Protein AF-A0A8C2IVW6-F1 (afdb_monomer)

Solvent-accessible surface area (backbone atoms only — not comparable to full-atom values): 6687 Å² total; per-residue (Å²): 120,58,74,88,75,46,55,73,70,59,42,52,56,47,52,53,38,37,53,50,36,32,72,77,66,16,79,66,33,33,44,36,88,62,46,75,43,77,78,55,99,50,34,35,40,37,33,27,14,48,32,68,35,45,52,85,55,72,89,66,64,75,86,77,39,56,78,48,96,51,72,70,46,36,39,22,43,32,40,76,90,40,79,47,86,55,40,51,60,87,49,50,68,60,52,52,48,53,51,49,54,57,62,49,68,78,70,75,84,73,83,82,87,125

Secondary structure (DSSP, 8-state):
--GGGS-HHHHHHHHHHHHHHHHHHTTSEEEEEEEEEE-SSSEEEEEEEEEEEETTSTT--TTSS---SPPP-EEEEEETTEEPPPEETT-HHHHHHHHHHHHHTTS-------

Radius of gyration: 15.49 Å; Cα contacts (8 Å, |Δi|>4): 177; chains: 1; bounding box: 60×21×29 Å

Mean predicted aligned error: 7.83 Å

Structure (mmCIF, N/CA/C/O backbone):
data_AF-A0A8C2IVW6-F1
#
_entry.id   AF-A0A8C2IVW6-F1
#
loop_
_atom_site.group_PDB
_atom_site.id
_atom_site.type_symbol
_atom_site.label_atom_id
_atom_site.label_alt_id
_atom_site.label_comp_id
_atom_site.label_asym_id
_atom_site.label_entity_id
_atom_site.label_seq_id
_atom_site.pdbx_PDB_ins_code
_atom_site.Cartn_x
_atom_site.Cartn_y
_atom_site.Cartn_z
_atom_site.occupancy
_atom_site.B_iso_or_equiv
_atom_site.auth_seq_id
_atom_site.auth_comp_id
_atom_site.auth_asym_id
_atom_site.auth_atom_id
_atom_site.pdbx_PDB_model_num
ATOM 1 N N . MET A 1 1 ? -4.107 12.872 -8.965 1.00 73.75 1 MET A N 1
ATOM 2 C CA . MET A 1 1 ? -4.164 11.881 -10.047 1.00 73.75 1 MET A CA 1
ATOM 3 C C . MET A 1 1 ? -5.169 10.843 -9.637 1.00 73.75 1 MET A C 1
ATOM 5 O O . MET A 1 1 ? -4.974 10.181 -8.618 1.00 73.75 1 MET A O 1
ATOM 9 N N . GLU A 1 2 ? -6.272 10.776 -10.359 1.00 82.06 2 GLU A N 1
ATOM 10 C CA . GLU A 1 2 ? -7.255 9.729 -10.146 1.00 82.06 2 GLU A CA 1
ATOM 11 C C . GLU A 1 2 ? -6.705 8.408 -10.681 1.00 82.06 2 GLU A C 1
ATOM 13 O O . GLU A 1 2 ? -5.955 8.371 -11.648 1.00 82.06 2 GLU A O 1
ATOM 18 N N . TYR A 1 3 ? -7.083 7.290 -10.075 1.00 83.19 3 TYR A N 1
ATOM 19 C CA . TYR A 1 3 ? -6.638 5.972 -10.541 1.00 83.19 3 TYR A CA 1
ATOM 20 C C . TYR A 1 3 ? -6.975 5.695 -12.011 1.00 83.19 3 TYR A C 1
ATOM 22 O O . TYR A 1 3 ? -6.233 4.995 -12.686 1.00 83.19 3 TYR A O 1
ATOM 30 N N . MET A 1 4 ? -8.103 6.214 -12.514 1.00 84.69 4 MET A N 1
ATOM 31 C CA . MET A 1 4 ? -8.506 5.993 -13.911 1.00 84.69 4 MET A CA 1
ATOM 32 C C . MET A 1 4 ? -7.548 6.686 -14.890 1.00 84.69 4 MET A C 1
ATOM 34 O O . MET A 1 4 ? -7.474 6.295 -16.049 1.00 84.69 4 MET A O 1
ATOM 38 N N . GLU A 1 5 ? -6.794 7.677 -14.410 1.00 88.19 5 GLU A N 1
ATOM 39 C CA . GLU A 1 5 ? -5.767 8.396 -15.165 1.00 88.19 5 GLU A CA 1
ATOM 40 C C . GLU A 1 5 ? -4.402 7.691 -15.115 1.00 88.19 5 GLU A C 1
ATOM 42 O O . GLU A 1 5 ? -3.492 8.066 -15.853 1.00 88.19 5 GLU A O 1
ATOM 47 N N . LEU A 1 6 ? -4.236 6.676 -14.257 1.00 87.81 6 LEU A N 1
ATOM 48 C CA . LEU A 1 6 ? -3.005 5.892 -14.194 1.00 87.81 6 LEU A CA 1
ATOM 49 C C . LEU A 1 6 ? -2.836 5.066 -15.471 1.00 87.81 6 LEU A C 1
ATOM 51 O O . LEU A 1 6 ? -3.809 4.572 -16.048 1.00 87.81 6 LEU A O 1
ATOM 55 N N . ASN A 1 7 ? -1.587 4.873 -15.889 1.00 92.62 7 ASN A N 1
ATOM 56 C CA . ASN A 1 7 ? -1.248 3.896 -16.921 1.00 92.62 7 ASN A CA 1
ATOM 57 C C . ASN A 1 7 ? -1.417 2.457 -16.383 1.00 92.62 7 ASN A C 1
ATOM 59 O O . ASN A 1 7 ? -1.527 2.239 -15.176 1.00 92.62 7 ASN A O 1
ATOM 63 N N . ASP A 1 8 ? -1.454 1.467 -17.277 1.00 93.06 8 ASP A N 1
ATOM 64 C CA . ASP A 1 8 ? -1.692 0.072 -16.879 1.00 93.06 8 ASP A CA 1
ATOM 65 C C . ASP A 1 8 ? -0.636 -0.488 -15.899 1.00 93.06 8 ASP A C 1
ATOM 67 O O . ASP A 1 8 ? -1.034 -1.178 -14.958 1.00 93.06 8 ASP A O 1
ATOM 71 N N . PRO A 1 9 ? 0.678 -0.205 -16.048 1.00 92.12 9 PRO A N 1
ATOM 72 C CA . PRO A 1 9 ? 1.675 -0.590 -15.046 1.00 92.12 9 PRO A CA 1
ATOM 73 C C . PRO A 1 9 ? 1.396 -0.040 -13.641 1.00 92.12 9 PRO A C 1
ATOM 75 O O . PRO A 1 9 ? 1.388 -0.804 -12.678 1.00 92.12 9 PRO A O 1
ATOM 78 N N . ASP A 1 10 ? 1.117 1.258 -13.518 1.00 92.44 10 ASP A N 1
ATOM 79 C CA . ASP A 1 10 ? 0.863 1.896 -12.226 1.00 92.44 10 ASP A CA 1
ATOM 80 C C . ASP A 1 10 ? -0.440 1.378 -11.600 1.00 92.44 10 ASP A C 1
ATOM 82 O O . ASP A 1 10 ? -0.500 1.174 -10.386 1.00 92.44 10 ASP A O 1
ATOM 86 N N . ARG A 1 11 ? -1.473 1.096 -12.412 1.00 93.12 11 ARG A N 1
ATOM 87 C CA . ARG A 1 11 ? -2.718 0.481 -11.917 1.00 93.12 11 ARG A CA 1
ATOM 88 C C . ARG A 1 11 ? -2.474 -0.883 -11.288 1.00 93.12 11 ARG A C 1
ATOM 90 O O . ARG A 1 11 ? -2.994 -1.120 -10.206 1.00 93.12 11 ARG A O 1
ATOM 97 N N . LYS A 1 12 ? -1.644 -1.737 -11.899 1.00 93.38 12 LYS A N 1
ATOM 98 C CA . LYS A 1 12 ? -1.297 -3.049 -11.323 1.00 93.38 12 LYS A CA 1
ATOM 99 C C . LYS A 1 12 ? -0.641 -2.915 -9.951 1.00 93.38 12 LYS A C 1
ATOM 101 O O . LYS A 1 12 ? -1.040 -3.601 -9.018 1.00 93.38 12 LYS A O 1
ATOM 106 N N . ILE A 1 13 ? 0.301 -1.980 -9.810 1.00 94.81 13 ILE A N 1
ATOM 107 C CA . ILE A 1 13 ? 0.962 -1.704 -8.525 1.00 94.81 13 ILE A CA 1
ATOM 108 C C . ILE A 1 13 ? -0.058 -1.238 -7.477 1.00 94.81 13 ILE A C 1
ATOM 110 O O . ILE A 1 13 ? 0.006 -1.637 -6.314 1.00 94.81 13 ILE A O 1
ATOM 114 N N . VAL A 1 14 ? -1.008 -0.388 -7.874 1.00 93.62 14 VAL A N 1
ATOM 115 C CA . VAL A 1 14 ? -2.075 0.064 -6.975 1.00 93.62 14 VAL A CA 1
ATOM 116 C C . VAL A 1 14 ? -3.017 -1.077 -6.591 1.00 93.62 14 VAL A C 1
ATOM 118 O O . VAL A 1 14 ? -3.379 -1.169 -5.421 1.00 93.62 14 VAL A O 1
ATOM 121 N N . ASP A 1 15 ? -3.398 -1.943 -7.528 1.00 92.56 15 ASP A N 1
ATOM 122 C CA . ASP A 1 15 ? -4.282 -3.080 -7.256 1.00 92.56 15 ASP A CA 1
ATOM 123 C C . ASP A 1 15 ? -3.639 -4.055 -6.258 1.00 92.56 15 ASP A C 1
ATOM 125 O O . ASP A 1 15 ? -4.282 -4.438 -5.280 1.00 92.56 15 ASP A O 1
ATOM 129 N N . GLU A 1 16 ? -2.348 -4.363 -6.426 1.00 94.31 16 GLU A N 1
ATOM 130 C CA . GLU A 1 16 ? -1.571 -5.151 -5.459 1.00 94.31 16 GLU A CA 1
ATOM 131 C C . GLU A 1 16 ? -1.525 -4.481 -4.079 1.00 94.31 16 GLU A C 1
ATOM 133 O O . GLU A 1 16 ? -1.688 -5.141 -3.051 1.00 94.31 16 GLU A O 1
ATOM 138 N N . ALA A 1 17 ? -1.341 -3.157 -4.032 1.00 94.56 17 ALA A N 1
ATOM 139 C CA . ALA A 1 17 ? -1.314 -2.419 -2.771 1.00 94.56 17 ALA A CA 1
ATOM 140 C C . ALA A 1 17 ? -2.675 -2.467 -2.067 1.00 94.56 17 ALA A C 1
ATOM 142 O O . ALA A 1 17 ? -2.733 -2.625 -0.849 1.00 94.56 17 ALA A O 1
ATOM 143 N N . ILE A 1 18 ? -3.771 -2.339 -2.819 1.00 91.75 18 ILE A N 1
ATOM 144 C CA . ILE A 1 18 ? -5.135 -2.446 -2.295 1.00 91.75 18 ILE A CA 1
ATOM 145 C C . ILE A 1 18 ? -5.376 -3.850 -1.735 1.00 91.75 18 ILE A C 1
ATOM 147 O O . ILE A 1 18 ? -5.932 -3.965 -0.642 1.00 91.75 18 ILE A O 1
ATOM 151 N N . GLU A 1 19 ? -4.969 -4.905 -2.441 1.00 91.19 19 GLU A N 1
ATOM 152 C CA . GLU A 1 19 ? -5.136 -6.286 -1.978 1.00 91.19 19 GLU A CA 1
ATOM 153 C C . GLU A 1 19 ? -4.353 -6.554 -0.685 1.00 91.19 19 GLU A C 1
ATOM 155 O O . GLU A 1 19 ? -4.933 -7.003 0.311 1.00 91.19 19 GLU A O 1
ATOM 160 N N . GLU A 1 20 ? -3.066 -6.208 -0.662 1.00 93.44 20 GLU A N 1
ATOM 161 C CA . GLU A 1 20 ? -2.203 -6.376 0.510 1.00 93.44 20 GLU A CA 1
ATOM 162 C C . GLU A 1 20 ? -2.702 -5.522 1.687 1.00 93.44 20 GLU A C 1
ATOM 164 O O . GLU A 1 20 ? -2.897 -6.006 2.805 1.00 93.44 20 GLU A O 1
ATOM 169 N N . GLY A 1 21 ? -3.003 -4.246 1.434 1.00 92.12 21 GLY A N 1
ATOM 170 C CA . GLY A 1 21 ? -3.506 -3.317 2.438 1.00 92.12 21 GLY A CA 1
ATOM 171 C C . GLY A 1 21 ? -4.815 -3.790 3.065 1.00 92.12 21 GLY A C 1
ATOM 172 O O . GLY A 1 21 ? -4.962 -3.737 4.286 1.00 92.12 21 GLY A O 1
ATOM 173 N N . ASN A 1 22 ? -5.756 -4.291 2.262 1.00 89.62 22 ASN A N 1
ATOM 174 C CA . ASN A 1 22 ? -7.012 -4.840 2.773 1.00 89.62 22 ASN A CA 1
ATOM 175 C C . ASN A 1 22 ? -6.823 -6.147 3.541 1.00 89.62 22 ASN A C 1
ATOM 177 O O . ASN A 1 22 ? -7.500 -6.361 4.548 1.00 89.62 22 ASN A O 1
ATOM 181 N N . THR A 1 23 ? -5.883 -6.989 3.115 1.00 88.62 23 THR A N 1
ATOM 182 C CA . THR A 1 23 ? -5.548 -8.235 3.813 1.00 88.62 23 THR A CA 1
ATOM 183 C C . THR A 1 23 ? -5.001 -7.954 5.213 1.00 88.62 23 THR A C 1
ATOM 185 O O . THR A 1 23 ? -5.436 -8.578 6.183 1.00 88.62 23 THR A O 1
ATOM 188 N N . VAL A 1 24 ? -4.097 -6.979 5.341 1.00 89.00 24 VAL A N 1
ATOM 189 C CA . VAL A 1 24 ? -3.427 -6.674 6.614 1.00 89.00 24 VAL A CA 1
ATOM 190 C C . VAL A 1 24 ? -4.259 -5.733 7.498 1.00 89.00 24 VAL A C 1
ATOM 192 O O . VAL A 1 24 ? -4.426 -5.985 8.693 1.00 89.00 24 VAL A O 1
ATOM 195 N N . HIS A 1 25 ? -4.815 -4.660 6.926 1.00 89.00 25 HIS A N 1
ATOM 196 C CA . HIS A 1 25 ? -5.418 -3.537 7.666 1.00 89.00 25 HIS A CA 1
ATOM 197 C C . HIS A 1 25 ? -6.911 -3.308 7.381 1.00 89.00 25 HIS A C 1
ATOM 199 O O . HIS A 1 25 ? -7.549 -2.533 8.096 1.00 89.00 25 HIS A O 1
ATOM 205 N N . GLY A 1 26 ? -7.513 -4.003 6.410 1.00 78.06 26 GLY A N 1
ATOM 206 C CA . GLY A 1 26 ? -8.922 -3.850 5.999 1.00 78.06 26 GLY A CA 1
ATOM 207 C C . GLY A 1 26 ? -9.958 -4.432 6.972 1.00 78.06 26 GLY A C 1
ATOM 2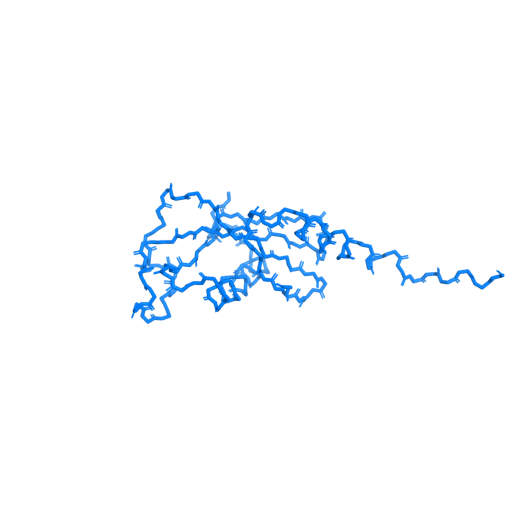08 O O . GLY A 1 26 ? -11.051 -4.834 6.581 1.00 78.06 26 GLY A O 1
ATOM 209 N N . GLN A 1 27 ? -9.631 -4.541 8.263 1.00 73.12 27 GLN A N 1
ATOM 210 C CA . GLN A 1 27 ? -10.435 -5.291 9.235 1.00 73.12 27 GLN A CA 1
ATOM 211 C C . GLN A 1 27 ? -11.779 -4.629 9.572 1.00 73.12 27 GLN A C 1
ATOM 213 O O . GLN A 1 27 ? -12.726 -5.330 9.926 1.00 73.12 27 GLN A O 1
ATOM 218 N N . ARG A 1 28 ? -11.856 -3.295 9.495 1.00 77.06 28 ARG A N 1
ATOM 219 C CA . ARG A 1 28 ? -13.074 -2.522 9.800 1.00 77.06 28 ARG A CA 1
ATOM 220 C C . ARG A 1 28 ? -13.729 -1.975 8.538 1.00 77.06 28 ARG A C 1
ATOM 222 O O . ARG A 1 28 ? -14.920 -2.171 8.342 1.00 77.06 28 ARG A O 1
ATOM 229 N N . LYS A 1 29 ? -12.933 -1.336 7.686 1.00 83.06 29 LYS A N 1
ATOM 230 C CA . LYS A 1 29 ? -13.348 -0.774 6.401 1.00 83.06 29 LYS A CA 1
ATOM 231 C C . LYS A 1 29 ? -12.382 -1.224 5.321 1.00 83.06 29 LYS A C 1
ATOM 233 O O . LYS A 1 29 ? -11.190 -1.359 5.604 1.00 83.06 29 LYS A O 1
ATOM 238 N N . HIS A 1 30 ? -12.885 -1.389 4.102 1.00 86.75 30 HIS A N 1
ATOM 239 C CA . HIS A 1 30 ? -12.028 -1.590 2.939 1.00 86.75 30 HIS A CA 1
ATOM 240 C C . HIS A 1 30 ? -11.207 -0.330 2.663 1.00 86.75 30 HIS A C 1
ATOM 242 O O . HIS A 1 30 ? -11.713 0.789 2.777 1.00 86.75 30 HIS A O 1
ATOM 248 N N . LEU A 1 31 ? -9.951 -0.514 2.287 1.00 88.75 31 LEU A N 1
ATOM 249 C CA . LEU A 1 31 ? -9.020 0.508 1.842 1.00 88.75 31 LEU A CA 1
ATOM 250 C C . LEU A 1 31 ? -9.072 0.642 0.319 1.00 88.75 31 LEU A C 1
ATOM 252 O O . LEU A 1 31 ? -9.175 -0.354 -0.394 1.00 88.75 31 LEU A O 1
ATOM 256 N N . ASP A 1 32 ? -8.956 1.873 -0.165 1.00 89.88 32 ASP A N 1
ATOM 257 C CA . ASP A 1 32 ? -8.907 2.215 -1.586 1.00 89.88 32 ASP A CA 1
ATOM 258 C C . ASP A 1 32 ? -7.792 3.240 -1.850 1.00 89.88 32 ASP A C 1
ATOM 260 O O . ASP A 1 32 ? -7.257 3.884 -0.939 1.00 89.88 32 ASP A O 1
ATOM 264 N N . TYR A 1 33 ? -7.446 3.392 -3.121 1.00 90.56 33 TYR A N 1
ATOM 265 C CA . TYR A 1 33 ? -6.436 4.295 -3.635 1.00 90.56 33 TYR A CA 1
ATOM 266 C C . TYR A 1 33 ? -6.694 5.752 -3.230 1.00 90.56 33 TYR A C 1
ATOM 268 O O . TYR A 1 33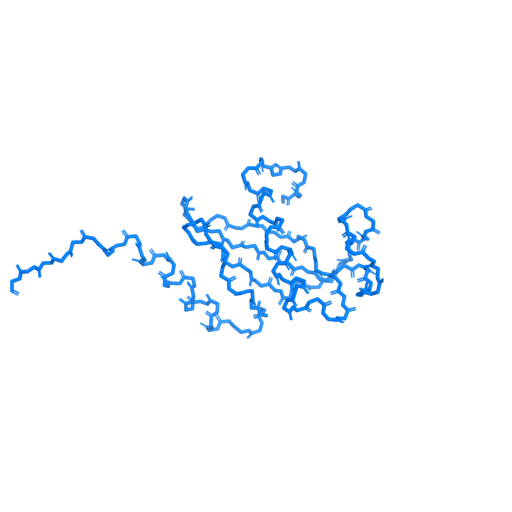 ? -7.760 6.331 -3.476 1.00 90.56 33 TYR A O 1
ATOM 276 N N . TYR A 1 34 ? -5.664 6.368 -2.654 1.00 91.62 34 TYR A N 1
ATOM 277 C CA . TYR A 1 34 ? -5.590 7.809 -2.450 1.00 91.62 34 TYR A CA 1
ATOM 278 C C . TYR A 1 34 ? -4.579 8.452 -3.398 1.00 91.62 34 TYR A C 1
ATOM 280 O O . TYR A 1 34 ? -4.912 9.420 -4.079 1.00 91.62 34 TYR A O 1
ATOM 288 N N . ASN A 1 35 ? -3.346 7.938 -3.425 1.00 93.88 35 ASN A N 1
ATOM 289 C CA . ASN A 1 35 ? -2.293 8.466 -4.287 1.00 93.88 35 ASN A CA 1
ATOM 290 C C . ASN A 1 35 ? -1.183 7.437 -4.524 1.00 93.88 35 ASN A C 1
ATOM 292 O O . ASN A 1 35 ? -0.979 6.554 -3.695 1.00 93.88 35 ASN A O 1
ATOM 296 N N . ILE A 1 36 ? -0.421 7.599 -5.602 1.00 95.06 36 ILE A N 1
ATOM 297 C CA . ILE A 1 36 ? 0.826 6.868 -5.849 1.00 95.06 36 ILE A CA 1
ATOM 298 C C . ILE A 1 36 ? 1.964 7.865 -6.057 1.00 95.06 36 ILE A C 1
ATOM 300 O O . ILE A 1 36 ? 1.814 8.886 -6.726 1.00 95.06 36 ILE A O 1
ATOM 304 N N . PHE A 1 37 ? 3.117 7.571 -5.4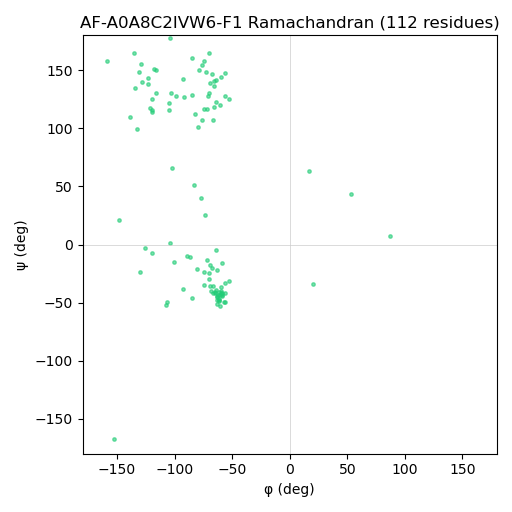70 1.00 94.38 37 PHE A N 1
ATOM 305 C CA . PHE A 1 37 ? 4.338 8.340 -5.638 1.00 94.38 37 PHE A CA 1
ATOM 306 C C . PHE A 1 37 ? 5.421 7.457 -6.244 1.00 94.38 37 PHE A C 1
ATOM 308 O O . PHE A 1 37 ? 5.905 6.527 -5.597 1.00 94.38 37 PHE A O 1
ATOM 315 N N . LYS A 1 38 ? 5.858 7.787 -7.458 1.00 92.19 38 LYS A N 1
ATOM 316 C CA . LYS A 1 38 ? 7.070 7.208 -8.036 1.00 92.19 38 LYS A CA 1
ATOM 317 C C . LYS A 1 38 ? 8.289 7.842 -7.357 1.00 92.19 38 LYS A C 1
ATOM 319 O O . LYS A 1 38 ? 8.467 9.058 -7.422 1.00 92.19 38 LYS A O 1
ATOM 324 N N . ARG A 1 39 ? 9.096 7.044 -6.654 1.00 88.69 39 ARG A N 1
ATOM 325 C CA . ARG A 1 39 ? 10.317 7.512 -5.966 1.00 88.69 39 ARG A CA 1
ATOM 326 C C . ARG A 1 39 ? 11.548 7.368 -6.860 1.00 88.69 39 ARG A C 1
ATOM 328 O O . ARG A 1 39 ? 12.394 8.254 -6.867 1.00 88.69 39 ARG A O 1
ATOM 335 N N . ASN A 1 40 ? 11.616 6.285 -7.629 1.00 87.38 40 ASN A N 1
ATOM 336 C CA . ASN A 1 40 ? 12.535 6.073 -8.750 1.00 87.38 40 ASN A CA 1
ATOM 337 C C . ASN A 1 40 ? 11.878 5.093 -9.749 1.00 87.38 40 ASN A C 1
ATOM 339 O O . ASN A 1 40 ? 10.681 4.834 -9.642 1.00 87.38 40 ASN A O 1
ATOM 343 N N . ASP A 1 41 ? 12.620 4.548 -10.717 1.00 84.75 41 ASP A N 1
ATOM 344 C CA . ASP A 1 41 ? 12.047 3.650 -11.735 1.00 84.75 41 ASP A CA 1
ATOM 345 C C . ASP A 1 41 ? 11.468 2.337 -11.201 1.00 84.75 41 ASP A C 1
ATOM 347 O O . ASP A 1 41 ? 10.586 1.774 -11.842 1.00 84.75 41 ASP A O 1
ATOM 351 N N . ASN A 1 42 ? 11.892 1.888 -10.019 1.00 87.44 42 ASN A N 1
ATOM 352 C CA . ASN A 1 42 ? 11.517 0.580 -9.483 1.00 87.44 42 ASN A CA 1
ATOM 353 C C . ASN A 1 42 ? 10.886 0.637 -8.082 1.00 87.44 42 ASN A C 1
ATOM 355 O O . ASN A 1 42 ? 10.484 -0.397 -7.545 1.00 87.44 42 ASN A O 1
ATOM 359 N N . VAL A 1 43 ? 10.794 1.825 -7.480 1.00 93.31 43 VAL A N 1
ATOM 360 C CA . VAL A 1 43 ? 10.257 2.048 -6.137 1.00 93.31 43 VAL A CA 1
ATOM 361 C C . VAL A 1 43 ? 9.078 3.003 -6.214 1.00 93.31 43 VAL A C 1
ATOM 363 O O . VAL A 1 43 ? 9.214 4.181 -6.563 1.00 93.31 43 VAL A O 1
ATOM 366 N N . PHE A 1 44 ? 7.923 2.486 -5.821 1.00 95.81 44 PHE A N 1
ATOM 367 C CA . PHE A 1 44 ? 6.655 3.193 -5.786 1.00 95.81 44 PHE A CA 1
ATOM 368 C C . PHE A 1 44 ? 6.102 3.138 -4.371 1.00 95.81 44 PHE A C 1
ATOM 370 O O . PHE A 1 44 ? 6.234 2.140 -3.667 1.00 95.81 44 PHE A O 1
ATOM 377 N N . GLU A 1 45 ? 5.470 4.220 -3.951 1.00 96.50 45 GLU A N 1
ATOM 378 C CA . GLU A 1 45 ? 4.767 4.286 -2.682 1.00 96.50 45 GLU A CA 1
ATOM 379 C C . GLU A 1 45 ? 3.301 4.598 -2.945 1.00 96.50 45 GLU A C 1
ATOM 381 O O . GLU A 1 45 ? 2.966 5.682 -3.424 1.00 96.50 45 GLU A O 1
ATOM 386 N N . VAL A 1 46 ? 2.435 3.642 -2.633 1.00 96.25 46 VAL A N 1
ATOM 387 C CA . VAL A 1 46 ? 0.989 3.774 -2.761 1.00 96.25 46 VAL A CA 1
ATOM 388 C C . VAL A 1 46 ? 0.409 4.110 -1.398 1.00 96.25 46 VAL A C 1
ATOM 390 O O . VAL A 1 46 ? 0.659 3.432 -0.403 1.00 96.25 46 VAL A O 1
ATOM 393 N N . ILE A 1 47 ? -0.388 5.167 -1.359 1.00 96.00 47 ILE A N 1
ATOM 394 C CA . ILE A 1 47 ? -1.116 5.599 -0.178 1.00 96.00 47 ILE A CA 1
ATOM 395 C C . ILE A 1 47 ? -2.573 5.185 -0.325 1.00 96.00 47 ILE A C 1
ATOM 397 O O . ILE A 1 47 ? -3.215 5.485 -1.337 1.00 96.00 47 ILE A O 1
ATOM 401 N N . LEU A 1 48 ? -3.098 4.547 0.719 1.00 93.06 48 LEU A N 1
ATOM 402 C CA . LEU A 1 48 ? -4.478 4.087 0.783 1.00 93.06 48 LEU A CA 1
ATOM 403 C C . LEU A 1 48 ? -5.255 4.805 1.886 1.00 93.06 48 LEU A C 1
ATOM 405 O O . LEU A 1 48 ? -4.713 5.200 2.929 1.00 93.06 48 LEU A O 1
ATOM 409 N N . ARG A 1 49 ? -6.559 4.941 1.661 1.00 90.75 49 ARG A N 1
ATOM 410 C CA . ARG A 1 49 ? -7.520 5.512 2.608 1.00 90.75 49 ARG A CA 1
ATOM 411 C C . ARG A 1 49 ? -8.726 4.593 2.792 1.00 90.75 49 ARG A C 1
ATOM 413 O O . ARG A 1 49 ? -9.034 3.834 1.877 1.00 90.75 49 ARG A O 1
ATOM 420 N N . PRO A 1 50 ? -9.433 4.673 3.929 1.00 89.44 50 PRO A N 1
ATOM 421 C CA . PRO A 1 50 ? -10.698 3.970 4.097 1.00 89.44 50 PRO A CA 1
ATOM 422 C C . PRO A 1 50 ? -11.740 4.393 3.054 1.00 89.44 50 PRO A C 1
ATOM 424 O O . PRO A 1 50 ? -11.825 5.561 2.669 1.00 89.44 50 PRO A O 1
ATOM 427 N N . SER A 1 51 ? -12.552 3.432 2.631 1.00 84.62 51 SER A N 1
ATOM 428 C CA . SER A 1 51 ? -13.725 3.615 1.776 1.00 84.62 51 SER A CA 1
ATOM 429 C C . SER A 1 51 ? -15.021 3.520 2.592 1.00 84.62 51 SER A C 1
ATOM 431 O O . SER A 1 51 ? -15.003 3.272 3.799 1.00 84.62 51 SER A O 1
ATOM 433 N N . SER A 1 52 ? -16.171 3.712 1.943 1.00 80.19 52 SER A N 1
ATOM 434 C CA . SER A 1 52 ? -17.483 3.522 2.571 1.00 80.19 52 SER A CA 1
ATOM 435 C C . SER A 1 52 ? -17.858 2.061 2.825 1.00 80.19 52 SER A C 1
ATOM 437 O O . SER A 1 52 ? -18.858 1.821 3.493 1.00 80.19 52 SER A O 1
ATOM 439 N N . CYS A 1 53 ? -17.138 1.096 2.249 1.00 76.81 53 CYS A N 1
ATOM 440 C CA . CYS A 1 53 ? -17.500 -0.310 2.360 1.00 76.81 53 CYS A CA 1
ATOM 441 C C . CYS A 1 53 ? -16.958 -0.929 3.641 1.00 76.81 53 CYS A C 1
ATOM 443 O O . CYS A 1 53 ? -15.754 -0.888 3.916 1.00 76.81 53 CYS A O 1
ATOM 445 N N . ASP A 1 54 ? -17.850 -1.585 4.370 1.00 72.50 54 ASP A N 1
ATOM 446 C CA . ASP A 1 54 ? -17.481 -2.443 5.483 1.00 72.50 54 ASP A CA 1
ATOM 447 C C . ASP A 1 54 ? -16.883 -3.761 4.980 1.00 72.50 54 ASP A C 1
ATOM 449 O O . ASP A 1 54 ? -17.137 -4.210 3.860 1.00 72.50 54 ASP A O 1
ATOM 453 N N . LYS A 1 55 ? -16.101 -4.421 5.839 1.00 67.44 55 LYS A N 1
ATOM 454 C CA . LYS A 1 55 ? -15.439 -5.701 5.533 1.00 67.44 55 LYS A CA 1
ATOM 455 C C . LYS A 1 55 ? -16.398 -6.784 5.010 1.00 67.44 55 LYS A C 1
ATOM 457 O O . LYS A 1 55 ? -15.978 -7.662 4.260 1.00 67.44 55 LYS A O 1
ATOM 462 N N . THR A 1 56 ? -17.658 -6.766 5.447 1.00 62.03 56 THR A N 1
ATOM 463 C CA . THR A 1 56 ? -18.677 -7.760 5.072 1.00 62.03 56 THR A CA 1
ATOM 464 C C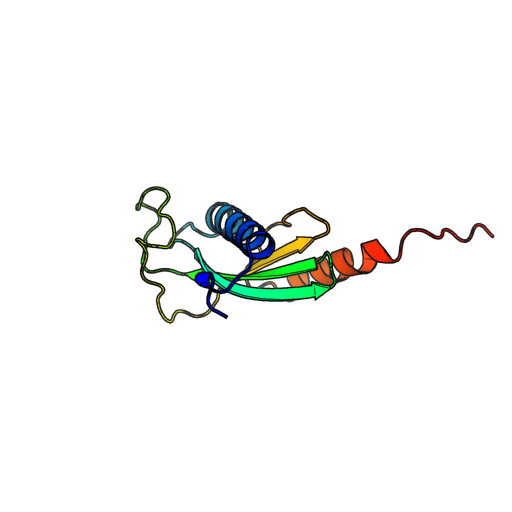 . THR A 1 56 ? -19.104 -7.654 3.613 1.00 62.03 56 THR A C 1
ATOM 466 O O . THR A 1 56 ? -19.647 -8.620 3.079 1.00 62.03 56 THR A O 1
ATOM 469 N N . THR A 1 57 ? -18.830 -6.528 2.950 1.00 60.38 57 THR A N 1
ATOM 470 C CA . THR A 1 57 ? -19.054 -6.393 1.516 1.00 60.38 57 THR A CA 1
ATOM 471 C C . THR A 1 57 ? -18.000 -7.224 0.781 1.00 60.38 57 THR A C 1
ATOM 473 O O . THR A 1 57 ? -16.791 -7.013 0.919 1.00 60.38 57 THR A O 1
ATOM 476 N N . GLN A 1 58 ? -18.469 -8.239 0.056 1.00 56.78 58 GLN A N 1
ATOM 477 C CA . GLN A 1 58 ? -17.649 -9.251 -0.608 1.00 56.78 58 GLN A CA 1
ATOM 478 C C . GLN A 1 58 ? -16.717 -8.596 -1.634 1.00 56.78 58 GLN A C 1
ATOM 480 O O . GLN A 1 58 ? -17.227 -7.959 -2.546 1.00 56.78 58 GLN A O 1
ATOM 485 N N . ARG A 1 59 ? -15.387 -8.753 -1.459 1.00 54.72 59 ARG A N 1
ATOM 486 C CA . ARG A 1 59 ? -14.285 -8.339 -2.368 1.00 54.72 59 ARG A CA 1
ATOM 487 C C . ARG A 1 59 ? -14.713 -7.315 -3.422 1.00 54.72 59 ARG A C 1
ATOM 489 O O . ARG A 1 59 ? -14.726 -7.591 -4.619 1.00 54.72 59 ARG A O 1
ATOM 496 N N . VAL A 1 60 ? -15.118 -6.149 -2.94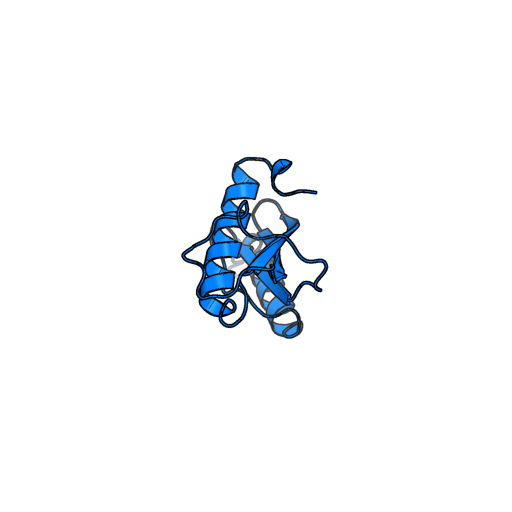4 1.00 52.12 60 VAL A N 1
ATOM 497 C CA . VAL A 1 60 ? -15.753 -5.164 -3.803 1.00 52.12 60 VAL A CA 1
ATOM 498 C C . VAL A 1 60 ? -14.664 -4.398 -4.518 1.00 52.12 60 VAL A C 1
ATOM 500 O O . VAL A 1 60 ? -13.903 -3.649 -3.906 1.00 52.12 60 VAL A O 1
ATOM 503 N N . HIS A 1 61 ? -14.575 -4.588 -5.829 1.00 52.03 61 HIS A N 1
ATOM 504 C CA . HIS A 1 61 ? -13.772 -3.701 -6.648 1.00 52.03 61 HIS A CA 1
ATOM 505 C C . HIS A 1 61 ? -14.384 -2.299 -6.579 1.00 52.03 61 HIS A C 1
ATOM 507 O O . HIS A 1 61 ? -15.548 -2.113 -6.923 1.00 52.03 61 HIS A O 1
ATOM 513 N N . ARG A 1 62 ? -13.562 -1.335 -6.153 1.00 54.31 62 ARG A N 1
ATOM 514 C CA . ARG A 1 62 ? -13.473 0.116 -6.431 1.00 54.31 62 ARG A CA 1
ATOM 515 C C . ARG A 1 62 ? -14.671 0.912 -6.993 1.00 54.31 62 ARG A C 1
ATOM 517 O O . ARG A 1 62 ? -14.811 2.085 -6.679 1.00 54.31 62 ARG A O 1
ATOM 524 N N . LYS A 1 63 ? -15.520 0.336 -7.846 1.00 55.78 63 LYS A N 1
ATOM 525 C CA . LYS A 1 63 ? -16.737 0.957 -8.398 1.00 55.78 63 LYS A CA 1
ATOM 526 C C . LYS A 1 63 ? -17.937 0.906 -7.452 1.00 55.78 63 LYS A C 1
ATOM 528 O O . LYS A 1 63 ? -18.866 1.685 -7.620 1.00 55.78 63 LYS A O 1
ATOM 533 N N . GLU A 1 64 ? -17.922 -0.001 -6.485 1.00 61.56 64 GLU A N 1
ATOM 534 C CA . GLU A 1 64 ? -19.066 -0.235 -5.595 1.00 61.56 64 GLU A CA 1
ATOM 535 C C . GLU A 1 64 ? -18.907 0.447 -4.227 1.00 61.56 64 GLU A C 1
ATOM 537 O O . GLU A 1 64 ? -19.886 0.638 -3.507 1.00 61.56 64 GLU A O 1
ATOM 542 N N . CYS A 1 65 ? -17.689 0.884 -3.890 1.00 69.81 65 CYS A N 1
ATOM 543 C CA . CYS A 1 65 ? -17.385 1.593 -2.653 1.00 69.81 65 CYS A CA 1
ATOM 544 C C . CYS A 1 65 ? -17.184 3.077 -2.935 1.00 69.81 65 CYS A C 1
ATOM 546 O O . CYS A 1 65 ? -16.303 3.464 -3.700 1.00 69.81 65 CYS A O 1
ATOM 548 N N . GLN A 1 66 ? -17.982 3.930 -2.298 1.00 69.81 66 GLN A N 1
ATOM 549 C CA . GLN A 1 66 ? -17.770 5.365 -2.395 1.00 69.81 66 GLN A CA 1
ATOM 550 C C . GLN A 1 66 ? -16.503 5.736 -1.637 1.00 69.81 66 GLN A C 1
ATOM 552 O O . GLN A 1 66 ? -16.309 5.372 -0.470 1.00 69.81 66 GLN A O 1
ATOM 557 N N . ILE A 1 67 ? -15.639 6.494 -2.303 1.00 67.06 67 ILE A N 1
ATOM 558 C CA . ILE A 1 67 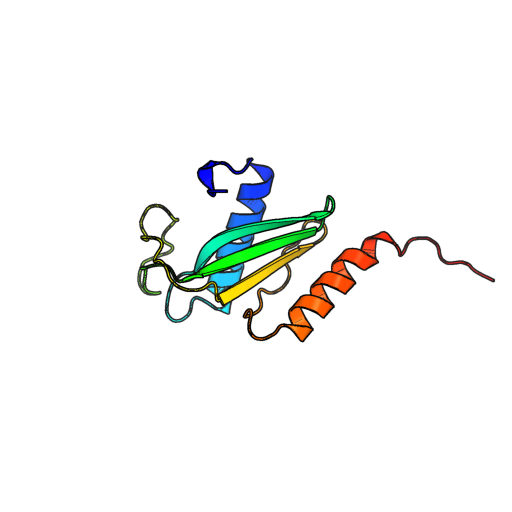? -14.430 6.975 -1.668 1.00 67.06 67 ILE A CA 1
ATOM 559 C C . ILE A 1 67 ? -14.804 8.134 -0.745 1.00 67.06 67 ILE A C 1
ATOM 561 O O . ILE A 1 67 ? -15.142 9.227 -1.198 1.00 67.06 67 ILE A O 1
ATOM 565 N N . GLN A 1 68 ? -14.768 7.888 0.563 1.00 65.94 68 GLN A N 1
ATOM 566 C CA . GLN A 1 68 ? -15.050 8.925 1.546 1.00 65.94 68 GLN A CA 1
ATOM 567 C C . GLN A 1 68 ? -13.857 9.874 1.683 1.00 65.94 68 GLN A C 1
ATOM 569 O O . GLN A 1 68 ? -12.700 9.512 1.444 1.00 65.94 68 GLN A O 1
ATOM 574 N N . ASN A 1 69 ? -14.129 11.107 2.113 1.00 68.81 69 ASN A N 1
ATOM 575 C CA . ASN A 1 69 ? -13.104 12.115 2.393 1.00 68.81 69 ASN A CA 1
ATOM 576 C C . ASN A 1 69 ? -12.398 11.851 3.742 1.00 68.81 69 ASN A C 1
ATOM 578 O O . ASN A 1 69 ? -12.131 12.759 4.527 1.00 68.81 69 ASN A O 1
ATOM 582 N N . GLU A 1 70 ? -12.130 10.577 4.033 1.00 79.31 70 GLU A N 1
ATOM 583 C CA . GLU A 1 70 ? -11.370 10.152 5.198 1.00 79.31 70 GLU A CA 1
ATOM 584 C C . GLU A 1 70 ? -9.870 10.345 4.965 1.00 79.31 70 GLU A C 1
ATOM 586 O O . GLU A 1 70 ? -9.364 10.279 3.839 1.00 79.31 70 GLU A O 1
ATOM 591 N N . LYS A 1 71 ? -9.144 10.588 6.062 1.00 87.25 71 LYS A N 1
ATOM 592 C CA . LYS A 1 71 ? -7.690 10.740 6.015 1.00 87.25 71 LYS A CA 1
ATOM 593 C C . LYS A 1 71 ? -7.046 9.423 5.568 1.00 87.25 71 LYS A C 1
ATOM 595 O O . LYS A 1 71 ? -7.474 8.366 6.033 1.00 87.25 71 LYS A O 1
ATOM 600 N N . PRO A 1 72 ? -5.988 9.473 4.745 1.00 90.38 72 PRO A N 1
ATOM 601 C CA . PRO A 1 72 ? -5.189 8.296 4.442 1.00 90.38 72 PRO A CA 1
ATOM 602 C C . PRO A 1 72 ? -4.644 7.633 5.703 1.00 90.38 72 PRO A C 1
ATOM 604 O O . PRO A 1 72 ? -4.340 8.314 6.687 1.00 90.38 72 PRO A O 1
ATOM 607 N N . GLN A 1 73 ? -4.509 6.309 5.668 1.00 92.06 73 GLN A N 1
ATOM 608 C CA . GLN A 1 73 ? -4.116 5.527 6.844 1.00 92.06 73 GLN A CA 1
ATOM 609 C C . GLN A 1 73 ? -2.978 4.555 6.582 1.00 92.06 73 GLN A C 1
ATOM 611 O O . GLN A 1 73 ? -2.286 4.204 7.535 1.00 92.06 73 GLN A O 1
ATOM 616 N N . VAL A 1 74 ? -2.761 4.139 5.335 1.00 94.94 74 VAL A N 1
ATOM 617 C CA . VAL A 1 74 ? -1.817 3.068 5.002 1.00 94.94 74 VAL A CA 1
ATOM 618 C C . VAL A 1 74 ? -0.858 3.526 3.909 1.00 94.94 74 VAL A C 1
ATOM 620 O O . VAL A 1 74 ? -1.263 4.221 2.977 1.00 94.94 74 VAL A O 1
ATOM 623 N N . SER A 1 75 ? 0.408 3.139 4.050 1.00 97.00 75 SER A N 1
ATOM 624 C CA . SER A 1 75 ? 1.441 3.235 3.019 1.00 97.00 75 SER A CA 1
ATOM 625 C C . SER A 1 75 ? 1.895 1.830 2.638 1.00 97.00 75 SER A C 1
ATOM 627 O O . SER A 1 75 ? 2.209 1.015 3.507 1.00 97.00 75 SER A O 1
ATOM 629 N N . CYS A 1 76 ? 1.919 1.557 1.340 1.00 97.12 76 CYS A N 1
ATOM 630 C CA . CYS A 1 76 ? 2.405 0.320 0.750 1.00 97.12 76 CYS A CA 1
ATOM 631 C C . CYS A 1 76 ? 3.567 0.664 -0.181 1.00 97.12 76 CYS A C 1
ATOM 633 O O . CYS A 1 76 ? 3.432 1.513 -1.065 1.00 97.12 76 CYS A O 1
ATOM 635 N N . ILE A 1 77 ? 4.719 0.028 0.025 1.00 96.50 77 ILE A N 1
ATOM 636 C CA . ILE A 1 77 ? 5.916 0.277 -0.778 1.00 96.50 77 ILE A CA 1
ATOM 637 C C . ILE A 1 77 ? 6.096 -0.890 -1.739 1.00 96.50 77 ILE A C 1
ATOM 639 O O . ILE A 1 77 ? 6.374 -2.010 -1.319 1.00 96.50 77 ILE A O 1
ATOM 643 N N . HIS A 1 78 ? 5.989 -0.612 -3.031 1.00 96.00 78 HIS A N 1
ATOM 644 C CA . HIS A 1 78 ? 6.359 -1.548 -4.078 1.00 96.00 78 HIS A CA 1
ATOM 645 C C . HIS A 1 78 ? 7.815 -1.309 -4.472 1.00 96.00 78 HIS A C 1
ATOM 647 O O . HIS A 1 78 ? 8.219 -0.187 -4.772 1.00 96.00 78 HIS A O 1
ATOM 653 N N . CYS A 1 79 ? 8.613 -2.366 -4.445 1.00 94.12 79 CYS A N 1
ATOM 654 C CA . CYS A 1 79 ? 10.061 -2.302 -4.440 1.00 94.12 79 CYS A CA 1
ATOM 655 C C . CYS A 1 79 ? 10.629 -3.374 -5.361 1.00 94.12 79 CYS A C 1
ATOM 657 O O . CYS A 1 79 ? 10.549 -4.561 -5.052 1.00 94.12 79 CYS A O 1
ATOM 659 N N . ASN A 1 80 ? 11.200 -2.955 -6.491 1.00 88.88 80 ASN A N 1
ATOM 660 C CA . ASN A 1 80 ? 11.830 -3.839 -7.475 1.00 88.88 80 ASN A CA 1
ATOM 661 C C . ASN A 1 80 ? 10.918 -4.985 -7.944 1.00 88.88 80 ASN A C 1
ATOM 663 O O . ASN A 1 80 ? 11.357 -6.126 -8.049 1.00 88.88 80 ASN A O 1
ATOM 667 N N . GLY A 1 81 ? 9.646 -4.680 -8.216 1.00 89.94 81 GLY A N 1
ATOM 668 C CA . GLY A 1 81 ? 8.682 -5.676 -8.704 1.00 89.94 81 GLY A CA 1
ATOM 669 C C . GLY A 1 81 ? 7.952 -6.463 -7.615 1.00 89.94 81 GLY A C 1
ATOM 670 O O . GLY A 1 81 ? 7.272 -7.426 -7.947 1.00 89.94 81 GLY A O 1
ATOM 671 N N . ALA A 1 82 ? 8.112 -6.108 -6.335 1.00 93.31 82 ALA A N 1
ATOM 672 C CA . ALA A 1 82 ? 7.425 -6.781 -5.237 1.00 93.31 82 ALA A CA 1
ATOM 673 C C . ALA A 1 82 ? 6.826 -5.793 -4.230 1.00 93.31 82 ALA A C 1
ATOM 675 O O . ALA A 1 82 ? 7.501 -4.864 -3.774 1.00 93.31 82 ALA A O 1
ATOM 676 N N . MET A 1 83 ? 5.579 -6.038 -3.823 1.00 94.88 83 MET A N 1
ATOM 677 C CA . MET A 1 83 ? 4.942 -5.316 -2.724 1.00 94.88 83 MET A CA 1
ATOM 678 C C . MET A 1 83 ? 5.570 -5.713 -1.381 1.00 94.88 83 MET A C 1
ATOM 680 O O . MET A 1 83 ? 5.702 -6.893 -1.055 1.00 94.88 83 MET A O 1
ATOM 684 N N . LYS A 1 84 ? 5.993 -4.722 -0.596 1.00 95.19 84 LYS A N 1
ATOM 685 C CA . LYS A 1 84 ? 6.393 -4.911 0.803 1.00 95.19 84 LYS A CA 1
ATOM 686 C C . LYS A 1 84 ? 5.159 -4.858 1.711 1.00 95.19 84 LYS A C 1
ATOM 688 O O . LYS A 1 84 ? 4.154 -4.273 1.308 1.00 95.19 84 LYS A O 1
ATOM 693 N N . PRO A 1 85 ? 5.240 -5.389 2.948 1.00 94.88 85 PRO A N 1
ATOM 694 C CA . PRO A 1 85 ? 4.128 -5.324 3.887 1.00 94.88 85 PRO A CA 1
ATOM 695 C C . PRO A 1 85 ? 3.621 -3.891 4.051 1.00 94.88 85 PRO A C 1
ATOM 697 O O . PRO A 1 85 ? 4.390 -2.985 4.382 1.00 94.88 85 PRO A O 1
ATOM 700 N N . CYS A 1 86 ? 2.328 -3.687 3.822 1.00 96.50 86 CYS A N 1
ATOM 701 C CA . CYS A 1 86 ? 1.708 -2.385 4.013 1.00 96.50 86 CYS A CA 1
ATOM 702 C C . CYS A 1 86 ? 1.732 -1.995 5.498 1.00 96.50 86 CYS A C 1
ATOM 704 O O . CYS A 1 86 ? 1.396 -2.794 6.376 1.00 96.50 86 CYS A O 1
ATOM 706 N N . LEU A 1 87 ? 2.079 -0.742 5.788 1.00 97.00 87 LEU A N 1
ATOM 707 C CA . LEU A 1 87 ? 2.193 -0.210 7.145 1.00 97.00 87 LEU A CA 1
ATOM 708 C C . LEU A 1 87 ? 1.202 0.926 7.376 1.00 97.00 87 LEU A C 1
ATOM 710 O O . LEU A 1 87 ? 0.854 1.677 6.463 1.00 97.00 87 LEU A O 1
ATOM 714 N N . LEU A 1 88 ? 0.772 1.099 8.625 1.00 95.94 88 LEU A N 1
ATOM 715 C CA . LEU A 1 88 ? -0.028 2.258 9.002 1.00 95.94 88 LEU A CA 1
ATOM 716 C C . LEU A 1 88 ? 0.846 3.512 8.936 1.00 95.94 88 LEU A C 1
ATOM 718 O O . LEU A 1 88 ? 1.956 3.523 9.455 1.00 95.94 88 LEU A O 1
ATOM 722 N N . LEU A 1 89 ? 0.318 4.622 8.423 1.00 94.69 89 LEU A N 1
ATOM 723 C CA . LEU A 1 89 ? 1.030 5.905 8.315 1.00 94.69 89 LEU A CA 1
ATOM 724 C C . LEU A 1 89 ? 1.521 6.467 9.659 1.00 94.69 89 LEU A C 1
ATOM 726 O O . LEU A 1 89 ? 2.375 7.353 9.689 1.00 94.69 89 LEU A O 1
ATOM 730 N N . LYS A 1 90 ?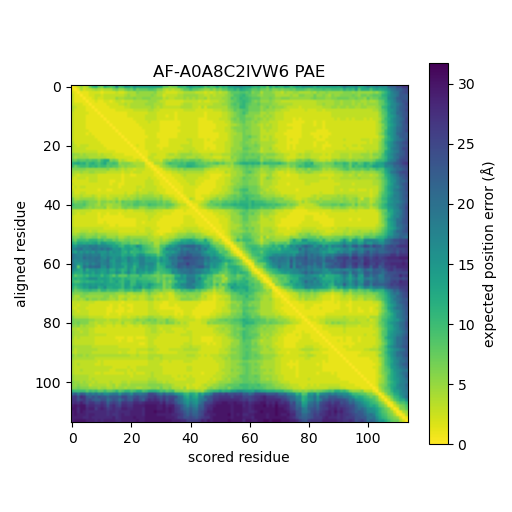 0.999 5.961 10.783 1.00 94.06 90 LYS A N 1
ATOM 731 C CA . LYS A 1 90 ? 1.516 6.267 12.124 1.00 94.06 90 LYS A CA 1
ATOM 732 C C . LYS A 1 90 ? 2.896 5.639 12.388 1.00 94.06 90 LYS A C 1
ATOM 734 O O . LYS A 1 90 ? 3.644 6.177 13.194 1.00 94.06 90 LYS A O 1
ATOM 739 N N . GLN A 1 91 ? 3.251 4.556 11.694 1.00 95.31 91 GLN A N 1
ATOM 740 C CA . GLN A 1 91 ? 4.535 3.841 11.771 1.00 95.31 91 GLN A CA 1
ATOM 741 C C . GLN A 1 91 ? 5.600 4.514 10.886 1.00 95.31 91 GLN 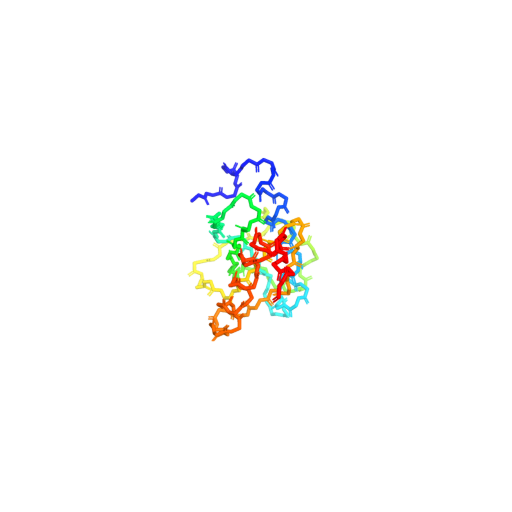A C 1
ATOM 743 O O . GLN A 1 91 ? 6.233 3.880 10.046 1.00 95.31 91 GLN A O 1
ATOM 748 N N . LYS A 1 92 ? 5.781 5.833 11.040 1.00 94.38 92 LYS A N 1
ATOM 749 C CA . LYS A 1 92 ? 6.630 6.643 10.147 1.00 94.38 92 LYS A CA 1
ATOM 750 C C . LYS A 1 92 ? 8.070 6.132 10.060 1.00 94.38 92 LYS A C 1
ATOM 752 O O . LYS A 1 92 ? 8.627 6.090 8.972 1.00 94.38 92 LYS A O 1
ATOM 757 N N . GLU A 1 93 ? 8.658 5.735 11.186 1.00 96.00 93 GLU A N 1
ATOM 758 C CA . GLU A 1 93 ? 10.049 5.265 11.237 1.00 96.00 93 GLU A CA 1
ATOM 759 C C . GLU A 1 93 ? 10.256 3.969 10.445 1.00 96.00 93 GLU A C 1
ATOM 761 O O . GLU A 1 93 ? 11.224 3.850 9.697 1.00 96.00 93 GLU A O 1
ATOM 766 N N . GLU A 1 94 ? 9.320 3.024 10.551 1.00 96.44 94 GLU A N 1
ATOM 767 C CA . GLU A 1 94 ? 9.366 1.755 9.818 1.00 96.44 94 GLU A CA 1
ATOM 768 C C . GLU A 1 94 ? 9.163 1.967 8.314 1.00 96.44 94 GLU A C 1
ATOM 770 O O . GLU A 1 94 ? 9.882 1.376 7.509 1.00 96.44 94 GLU A O 1
ATOM 775 N N . ILE A 1 95 ? 8.244 2.862 7.934 1.00 95.12 95 ILE A N 1
ATOM 776 C CA . ILE A 1 95 ? 8.018 3.244 6.533 1.00 95.12 95 ILE A CA 1
ATOM 777 C C . ILE A 1 95 ? 9.283 3.876 5.943 1.00 95.12 95 ILE A C 1
ATOM 779 O O . ILE A 1 95 ? 9.719 3.487 4.862 1.00 95.12 95 ILE A O 1
ATOM 783 N N . GLU A 1 96 ? 9.905 4.826 6.648 1.00 94.88 96 GLU A N 1
ATOM 784 C CA . GLU A 1 96 ? 11.142 5.465 6.183 1.00 94.88 96 GLU A CA 1
ATOM 785 C C . GLU A 1 96 ? 12.302 4.469 6.093 1.00 94.88 96 GLU A C 1
ATOM 787 O O . GLU A 1 96 ? 13.078 4.516 5.137 1.00 94.88 96 GLU A O 1
ATOM 792 N N . LYS A 1 97 ? 12.416 3.544 7.053 1.00 94.88 97 LYS A N 1
ATOM 793 C CA . LYS A 1 97 ? 13.417 2.473 7.016 1.00 94.88 97 LYS A CA 1
ATOM 794 C C . LYS A 1 97 ? 13.225 1.586 5.784 1.00 94.88 97 LYS A C 1
ATOM 796 O O . LYS A 1 97 ? 14.155 1.451 4.993 1.00 94.88 97 LYS A O 1
ATOM 801 N N . MET A 1 98 ? 12.017 1.064 5.576 1.00 94.19 98 MET A N 1
ATOM 802 C CA . MET A 1 98 ? 11.681 0.223 4.426 1.00 94.19 98 MET A CA 1
ATOM 803 C C . MET A 1 98 ? 11.916 0.955 3.100 1.00 94.19 98 MET A C 1
ATOM 805 O O . MET A 1 98 ? 12.471 0.388 2.159 1.00 94.19 98 MET A O 1
ATOM 809 N N . ARG A 1 99 ? 11.550 2.241 3.030 1.00 92.19 99 ARG A N 1
ATOM 810 C CA . ARG A 1 99 ? 11.799 3.077 1.851 1.00 92.19 99 ARG A CA 1
ATOM 811 C C . ARG A 1 99 ? 13.295 3.203 1.569 1.00 92.19 99 ARG A C 1
ATOM 813 O O . ARG A 1 99 ? 13.709 3.017 0.427 1.00 92.19 99 ARG A O 1
ATOM 820 N N . LYS A 1 100 ? 14.106 3.512 2.585 1.00 91.69 100 LYS A N 1
ATOM 821 C CA . LYS A 1 100 ? 15.565 3.642 2.441 1.00 91.69 100 LYS A CA 1
ATOM 822 C C . LYS A 1 100 ? 16.207 2.339 1.988 1.00 91.69 100 LYS A C 1
ATOM 824 O O . LYS A 1 100 ? 16.989 2.371 1.045 1.00 91.69 100 LYS A O 1
ATOM 829 N N . GLU A 1 101 ? 15.847 1.219 2.607 1.00 91.19 101 GLU A N 1
ATOM 830 C CA . GLU A 1 101 ? 16.337 -0.106 2.216 1.00 91.19 101 GLU A CA 1
ATOM 831 C C . GLU A 1 101 ? 16.017 -0.376 0.739 1.00 91.19 101 GLU A C 1
ATOM 833 O O . GLU A 1 101 ? 16.911 -0.657 -0.054 1.00 91.19 101 GLU A O 1
ATOM 838 N N . CYS A 1 102 ? 14.773 -0.153 0.317 1.00 90.19 102 CYS A N 1
ATOM 839 C CA . CYS A 1 102 ? 14.371 -0.336 -1.077 1.00 90.19 102 CYS A CA 1
ATOM 840 C C . CYS A 1 102 ? 15.136 0.532 -2.079 1.00 90.19 102 CYS A C 1
ATOM 842 O O . CYS A 1 102 ? 15.458 0.074 -3.175 1.00 90.19 102 CYS A O 1
ATOM 844 N N . LEU A 1 103 ? 15.470 1.766 -1.705 1.00 87.56 103 LEU A N 1
ATOM 845 C CA . LEU A 1 103 ? 16.260 2.659 -2.550 1.00 87.56 103 LEU A CA 1
ATOM 846 C C . LEU A 1 103 ? 17.748 2.264 -2.592 1.00 87.56 103 LEU A C 1
ATOM 848 O O . LEU A 1 103 ? 18.384 2.396 -3.635 1.00 87.56 103 LEU A O 1
ATOM 852 N N . GLN A 1 104 ? 18.303 1.755 -1.489 1.00 83.38 104 GLN A N 1
ATOM 853 C CA . GLN A 1 104 ? 19.717 1.368 -1.378 1.00 83.38 104 GLN A CA 1
ATOM 854 C C . GLN A 1 104 ? 20.059 0.063 -2.106 1.00 83.38 104 GLN A C 1
ATOM 856 O O . GLN A 1 104 ? 21.203 -0.115 -2.531 1.00 83.38 104 GLN A O 1
ATOM 861 N N . HIS A 1 105 ? 19.086 -0.823 -2.332 1.00 62.16 105 HIS A N 1
ATOM 862 C CA . HIS A 1 105 ? 19.292 -2.053 -3.107 1.00 62.16 105 HIS A CA 1
ATOM 863 C C . HIS A 1 105 ? 19.660 -1.809 -4.592 1.00 62.16 105 HIS A C 1
ATOM 865 O O . HIS A 1 105 ? 20.010 -2.758 -5.286 1.00 62.16 105 HIS A O 1
ATOM 871 N N . HIS A 1 106 ? 19.677 -0.557 -5.076 1.00 52.00 106 HIS A N 1
ATOM 872 C CA . HIS A 1 106 ? 20.268 -0.181 -6.373 1.00 52.00 106 HIS A CA 1
ATOM 873 C C . HIS A 1 106 ? 21.761 0.182 -6.325 1.00 52.00 106 HIS A C 1
ATOM 875 O O . HIS A 1 106 ? 22.386 0.311 -7.374 1.00 52.00 106 HIS A O 1
ATOM 881 N N . THR A 1 107 ? 22.350 0.336 -5.137 1.00 47.28 107 THR A N 1
ATOM 882 C CA . THR A 1 107 ? 23.777 0.682 -4.962 1.00 47.28 107 THR A CA 1
ATOM 883 C C . THR A 1 107 ? 24.660 -0.498 -4.534 1.00 47.28 107 THR A C 1
ATOM 885 O O . THR A 1 107 ? 25.866 -0.339 -4.375 1.00 47.28 107 THR A O 1
ATOM 888 N N . GLY A 1 108 ? 24.096 -1.699 -4.378 1.00 44.28 108 GLY A N 1
ATOM 889 C CA . GLY A 1 108 ? 24.797 -2.891 -3.887 1.00 44.28 108 GLY A CA 1
ATOM 890 C C . GLY A 1 108 ? 25.188 -3.872 -4.988 1.00 44.28 108 GLY A C 1
ATOM 891 O O . GLY A 1 108 ? 24.665 -4.979 -5.034 1.00 44.28 108 GLY A O 1
ATOM 892 N N . GLY A 1 109 ? 26.096 -3.460 -5.871 1.00 41.06 109 GLY A N 1
ATOM 893 C CA . GLY A 1 109 ? 26.665 -4.313 -6.917 1.00 41.06 109 GLY A CA 1
ATOM 894 C C . GLY A 1 109 ? 28.105 -3.968 -7.291 1.00 41.06 109 GLY A C 1
ATOM 895 O O . GLY A 1 109 ? 28.536 -4.309 -8.383 1.00 41.06 109 GLY A O 1
ATOM 896 N N . ILE A 1 110 ? 28.852 -3.287 -6.418 1.00 42.28 110 ILE A N 1
ATOM 897 C CA . ILE A 1 110 ? 30.316 -3.259 -6.475 1.00 42.28 110 ILE A CA 1
ATOM 898 C C . ILE A 1 110 ? 30.805 -3.526 -5.053 1.00 42.28 110 ILE A C 1
ATOM 900 O O . ILE A 1 110 ? 30.796 -2.639 -4.207 1.00 42.28 110 ILE A O 1
ATOM 904 N N . HIS A 1 111 ? 31.196 -4.772 -4.785 1.00 42.91 111 HIS A N 1
ATOM 905 C CA . HIS A 1 111 ? 32.159 -5.077 -3.731 1.00 42.91 111 HIS A CA 1
ATOM 906 C C . HIS A 1 111 ? 33.504 -4.469 -4.157 1.00 42.91 111 HIS A C 1
ATOM 908 O O . HIS A 1 111 ? 34.047 -4.919 -5.169 1.00 42.91 111 HIS A O 1
ATOM 914 N N . PRO A 1 112 ? 34.107 -3.523 -3.421 1.00 40.97 112 PRO A N 1
ATOM 915 C CA . PRO A 1 112 ? 35.545 -3.378 -3.466 1.00 40.97 112 PRO A CA 1
ATOM 916 C C . PRO A 1 112 ? 36.120 -4.471 -2.564 1.00 40.97 112 PRO A C 1
ATOM 918 O O . PRO A 1 112 ? 36.093 -4.375 -1.340 1.00 40.97 112 PRO A O 1
ATOM 921 N N . HIS A 1 113 ? 36.604 -5.542 -3.186 1.00 38.25 113 HIS A N 1
ATOM 922 C CA . HIS A 1 113 ? 37.673 -6.333 -2.593 1.00 38.25 113 HIS A CA 1
ATOM 923 C C . HIS A 1 113 ? 38.920 -5.449 -2.567 1.00 38.25 113 HIS A C 1
ATOM 925 O O . HIS A 1 113 ? 39.476 -5.229 -3.636 1.00 38.25 113 HIS A O 1
ATOM 931 N N . PHE A 1 114 ? 39.327 -4.966 -1.392 1.00 42.34 114 PHE A N 1
ATOM 932 C CA . PHE A 1 114 ? 40.722 -4.697 -1.022 1.00 42.34 114 PHE A CA 1
ATOM 933 C C . PHE A 1 114 ? 40.859 -4.768 0.497 1.00 42.34 114 PHE A C 1
ATOM 935 O O . PHE A 1 114 ? 40.061 -4.098 1.189 1.00 42.34 114 PHE A O 1
#

Foldseek 3Di:
DDLVPDDPVVNVVQVVVQVLCCVVPVQFFRKHFDDKDDPDPQKIKTWIDGWQHGPPPPPDPPVVTHRDPGDTFWIWIGARNRIDRIDTVVPVVVVVVVRVVRVCVVVPDDDPDD

Organism: Cyprinus carpio (NCBI:txid7962)

Sequence (114 aa):
MEYMELNDPDRKIVDEAIEEGNTVHGQRKHLDYYNIFKRNDNVFEVILRPSSCDKTTQRVHRKECQIQNEKPQVSCIHCNGAMKPCLLLKQKEEIEKMRKECLQHHTGGIHPHF

pLDDT: mean 82.7, std 16.31, range [38.25, 97.12]

Nearest PDB structures (foldseek):
  5o46-assembly2_A  TM=5.941E-01  e=2.418E-01  Ixodes ricinus
  4q85-assembly1_B  TM=5.219E-01  e=1.173E+0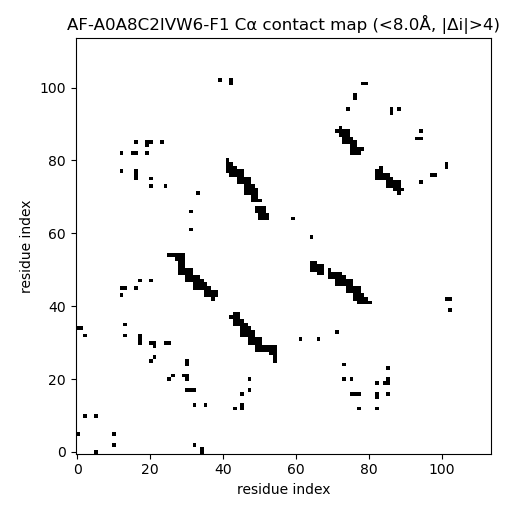0  Escherichia coli K-12
  4q85-assembly1_A  TM=5.205E-01  e=1.318E+00  Escherichia coli K-12
  7t69-assembly1_A  TM=5.383E-01  e=4.501E+00  Fusarium oxysporum f. sp. lycopersici
  1ycl-assembly1_A-2  TM=3.287E-01  e=2.989E+00  Bacillus subtilis